Protein AF-A0A3M1KGZ6-F1 (afdb_monomer)

Secondary structure (DSSP, 8-state):
-PPP-----HHHHHHHHHHHHSSPPPHHHHHHHHHTGGGT---S-----TTS-GGGHHHHHHHHHHTT----S------S-HHHHHHHHHHHHHHHHHHHHHH------------S------

Structure (mmCIF, N/CA/C/O backbone):
data_AF-A0A3M1KGZ6-F1
#
_entry.id   AF-A0A3M1KGZ6-F1
#
loop_
_atom_site.group_PDB
_atom_site.id
_atom_site.type_symbol
_atom_site.label_atom_id
_atom_site.label_alt_id
_atom_site.label_comp_id
_atom_site.label_asym_id
_atom_site.label_entity_id
_atom_site.label_seq_id
_atom_site.pdbx_PDB_ins_code
_atom_site.Cartn_x
_atom_site.Cartn_y
_atom_site.Cartn_z
_atom_site.occupancy
_atom_site.B_iso_or_equiv
_atom_site.auth_seq_id
_atom_site.auth_comp_id
_atom_site.auth_asym_id
_atom_site.auth_atom_id
_atom_site.pdbx_PDB_model_num
ATOM 1 N N . MET A 1 1 ? -15.744 -18.138 19.734 1.00 35.09 1 MET A N 1
ATOM 2 C CA . MET A 1 1 ? -16.641 -16.997 19.457 1.00 35.09 1 MET A CA 1
ATOM 3 C C . MET A 1 1 ? -15.783 -15.848 18.916 1.00 35.09 1 MET A C 1
ATOM 5 O O . MET A 1 1 ? -15.209 -15.105 19.698 1.00 35.09 1 MET A O 1
ATOM 9 N N . ARG A 1 2 ? -15.535 -15.799 17.598 1.00 35.84 2 ARG A N 1
ATOM 10 C CA . ARG A 1 2 ? -14.691 -14.765 16.966 1.00 35.84 2 ARG A CA 1
ATOM 11 C C . ARG A 1 2 ? -15.608 -13.754 16.285 1.00 35.84 2 ARG A C 1
ATOM 13 O O . ARG A 1 2 ? -16.448 -14.145 15.484 1.00 35.84 2 ARG A O 1
ATOM 20 N N . GLN A 1 3 ? -15.491 -12.498 16.708 1.00 35.69 3 GLN A N 1
ATOM 21 C CA . GLN A 1 3 ? -16.301 -11.371 16.256 1.00 35.69 3 GLN A CA 1
ATOM 22 C C . GLN A 1 3 ? -16.216 -11.234 14.733 1.00 35.69 3 GLN A C 1
ATOM 24 O O . GLN A 1 3 ? -15.132 -11.333 14.159 1.00 35.69 3 GLN A O 1
ATOM 29 N N . GLY A 1 4 ? -17.380 -11.057 14.107 1.00 34.00 4 GLY A N 1
ATOM 30 C CA . GLY A 1 4 ? -17.534 -10.942 12.665 1.00 34.00 4 GLY A CA 1
ATOM 31 C C . GLY A 1 4 ? -16.713 -9.795 12.089 1.00 34.00 4 GLY A C 1
ATOM 32 O O . GLY A 1 4 ? -16.560 -8.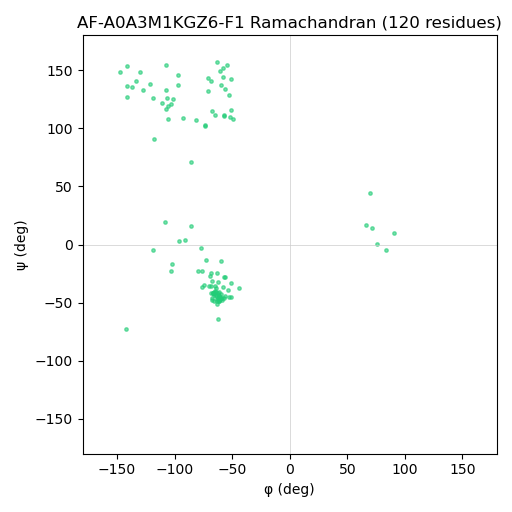743 12.715 1.00 34.00 4 GLY A O 1
ATOM 33 N N . ALA A 1 5 ? -16.192 -10.026 10.885 1.00 44.72 5 ALA A N 1
ATOM 34 C CA . ALA A 1 5 ? -15.592 -9.006 10.047 1.00 44.72 5 ALA A CA 1
ATOM 35 C C . ALA A 1 5 ? -16.558 -7.818 9.963 1.00 44.72 5 ALA A C 1
ATOM 37 O O . ALA A 1 5 ? -17.623 -7.910 9.352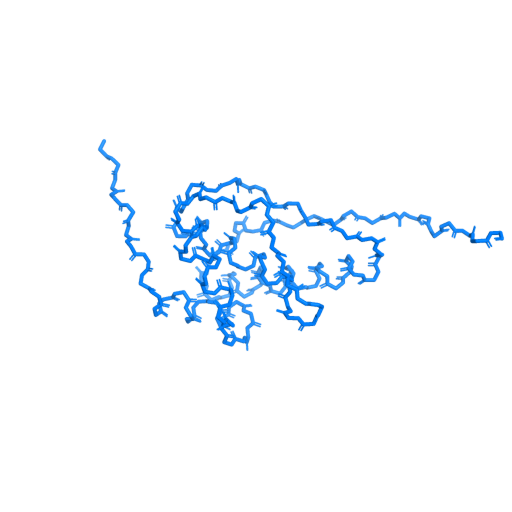 1.00 44.72 5 ALA A O 1
ATOM 38 N N . ARG A 1 6 ? -16.210 -6.709 10.624 1.00 47.56 6 ARG A N 1
ATOM 39 C CA . ARG A 1 6 ? -16.857 -5.425 10.362 1.00 47.56 6 ARG A CA 1
ATOM 40 C C . ARG A 1 6 ? -16.658 -5.169 8.877 1.00 47.56 6 ARG A C 1
ATOM 42 O O . ARG A 1 6 ? -15.520 -4.998 8.451 1.00 47.56 6 ARG A O 1
ATOM 49 N N . GLY A 1 7 ? -17.741 -5.207 8.101 1.00 46.00 7 GLY A N 1
ATOM 50 C CA . GLY A 1 7 ? -17.714 -4.812 6.701 1.00 46.00 7 GLY A CA 1
ATOM 51 C C . GLY A 1 7 ? -17.086 -3.429 6.630 1.00 46.00 7 GLY A C 1
ATOM 52 O O . GLY A 1 7 ? -17.647 -2.469 7.156 1.00 46.00 7 GLY A O 1
ATOM 53 N N . VAL A 1 8 ? -15.873 -3.340 6.086 1.00 53.59 8 VAL A N 1
ATOM 54 C CA . VAL A 1 8 ? -15.186 -2.057 5.996 1.00 53.59 8 VAL A CA 1
ATOM 55 C C . VAL A 1 8 ? -15.885 -1.270 4.908 1.00 53.59 8 VAL A C 1
ATOM 57 O O . VAL A 1 8 ? -15.728 -1.520 3.713 1.00 53.59 8 VAL A O 1
ATOM 60 N N . GLU A 1 9 ? -16.709 -0.333 5.348 1.00 61.16 9 GLU A N 1
ATOM 61 C CA . GLU A 1 9 ? -17.380 0.621 4.493 1.00 61.16 9 GLU A CA 1
ATOM 62 C C . GLU A 1 9 ? -16.358 1.332 3.587 1.00 61.16 9 GLU A C 1
ATOM 64 O O . GLU A 1 9 ? -15.347 1.877 4.033 1.00 61.16 9 GLU A O 1
ATOM 69 N N . GLN A 1 10 ? -16.637 1.337 2.281 1.00 62.62 10 GLN A N 1
ATOM 70 C CA . GLN A 1 10 ? -15.862 2.025 1.238 1.00 62.62 10 GLN A CA 1
ATOM 71 C C . GLN A 1 10 ? -15.420 3.466 1.603 1.00 62.62 10 GLN A C 1
ATOM 73 O O . GLN A 1 10 ? -14.310 3.845 1.215 1.00 62.62 10 GLN A O 1
ATOM 78 N N . PRO A 1 11 ? -16.229 4.283 2.316 1.00 69.81 11 PRO A N 1
ATOM 79 C CA . PRO A 1 11 ? -15.803 5.571 2.868 1.00 69.81 11 PRO A CA 1
ATOM 80 C C . PRO A 1 11 ? -14.513 5.526 3.698 1.00 69.81 11 PRO A C 1
ATOM 82 O O . PRO A 1 11 ? -13.628 6.357 3.486 1.00 69.81 11 PRO A O 1
ATOM 85 N N . THR A 1 12 ? -14.374 4.542 4.589 1.00 90.38 12 THR A N 1
ATOM 86 C CA . THR A 1 12 ? -13.219 4.407 5.489 1.00 90.38 12 THR A CA 1
ATOM 87 C C . THR A 1 12 ? -11.958 4.082 4.701 1.00 90.38 12 THR A C 1
ATOM 89 O O . THR A 1 12 ? -10.948 4.766 4.851 1.00 90.38 12 THR A O 1
ATOM 92 N N . PHE A 1 13 ? -12.043 3.135 3.758 1.00 94.50 13 PHE A N 1
ATOM 93 C CA . PHE A 1 13 ? -10.915 2.806 2.883 1.00 94.50 13 PHE A CA 1
ATOM 94 C C . PHE A 1 13 ? -10.415 4.026 2.104 1.00 94.50 13 PHE A C 1
ATOM 96 O O . PHE A 1 13 ? -9.213 4.260 2.050 1.00 94.50 13 PHE A O 1
ATOM 103 N N . LYS A 1 14 ? -11.313 4.827 1.513 1.00 96.19 14 LYS A N 1
ATOM 104 C CA . LYS A 1 14 ? -10.902 6.007 0.735 1.00 96.19 14 LYS A CA 1
ATOM 105 C C . LYS A 1 14 ? -10.118 7.007 1.573 1.00 96.19 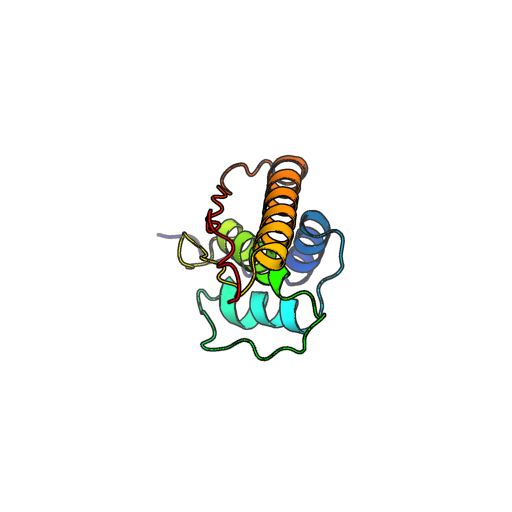14 LYS A C 1
ATOM 107 O O . LYS A 1 14 ? -9.085 7.497 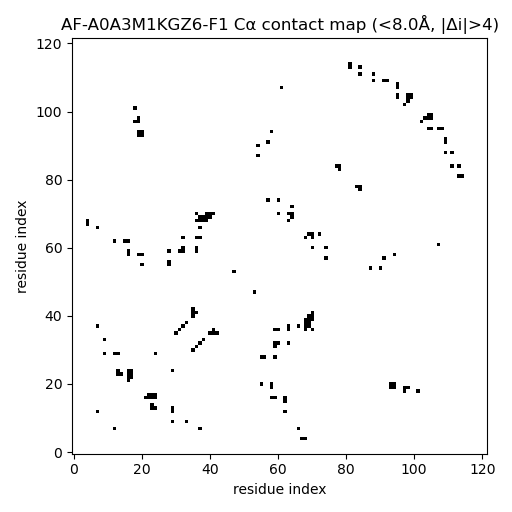1.123 1.00 96.19 14 LYS A O 1
ATOM 112 N N . ARG A 1 15 ? -10.616 7.298 2.776 1.00 96.81 15 ARG A N 1
ATOM 113 C CA . ARG A 1 15 ? -9.967 8.221 3.706 1.00 96.81 15 ARG A CA 1
ATOM 114 C C . ARG A 1 15 ? -8.600 7.692 4.124 1.00 96.81 15 ARG A C 1
ATOM 116 O O . ARG A 1 15 ? -7.612 8.408 4.003 1.00 96.81 15 ARG A O 1
ATOM 123 N N . ASP A 1 16 ? -8.541 6.445 4.577 1.00 97.00 16 ASP A N 1
ATOM 124 C CA . ASP A 1 16 ? -7.315 5.879 5.135 1.00 97.00 16 ASP A CA 1
ATOM 125 C C . ASP A 1 16 ? -6.258 5.657 4.042 1.00 97.00 16 ASP A C 1
ATOM 127 O O . ASP A 1 16 ? -5.079 5.942 4.245 1.00 97.00 16 ASP A O 1
ATOM 131 N N . PHE A 1 17 ? -6.685 5.271 2.836 1.00 97.62 17 PHE A N 1
ATOM 132 C CA . PHE A 1 17 ? -5.826 5.224 1.654 1.00 97.62 17 PHE A CA 1
ATOM 133 C C . PHE A 1 17 ? -5.268 6.603 1.304 1.00 97.62 17 PHE A C 1
ATOM 135 O O . PHE A 1 17 ? -4.073 6.718 1.037 1.00 97.62 17 PHE A O 1
ATOM 142 N N . ALA A 1 18 ? -6.092 7.654 1.328 1.00 97.56 18 ALA A N 1
ATOM 143 C CA . ALA A 1 18 ? -5.626 9.011 1.059 1.00 97.56 18 ALA A CA 1
ATOM 144 C C . ALA A 1 18 ? -4.640 9.507 2.123 1.00 97.56 18 ALA A C 1
ATOM 146 O O . ALA A 1 18 ? -3.668 10.173 1.779 1.00 97.56 18 ALA A O 1
ATOM 147 N N . ILE A 1 19 ? -4.830 9.135 3.390 1.00 97.38 19 ILE A N 1
ATOM 148 C CA . ILE A 1 19 ? -3.879 9.451 4.461 1.00 97.38 19 ILE A CA 1
ATOM 149 C C . ILE A 1 19 ? -2.543 8.730 4.232 1.00 97.38 19 ILE A C 1
ATOM 151 O O . ILE A 1 19 ? -1.487 9.361 4.273 1.00 97.38 19 ILE A O 1
ATOM 155 N N . LEU A 1 20 ? -2.562 7.424 3.941 1.00 96.75 20 LEU A N 1
ATOM 156 C CA . LEU A 1 20 ? -1.330 6.666 3.700 1.00 96.75 20 LEU A CA 1
ATOM 157 C C . LEU A 1 20 ? -0.608 7.116 2.434 1.00 96.75 20 LEU A C 1
ATOM 159 O O . LEU A 1 20 ? 0.614 7.225 2.420 1.00 96.75 20 LEU A O 1
ATOM 163 N N . THR A 1 21 ? -1.346 7.375 1.358 1.00 96.25 21 THR A N 1
ATOM 164 C CA . THR A 1 21 ? -0.742 7.550 0.034 1.00 96.25 21 THR A CA 1
ATOM 165 C C . T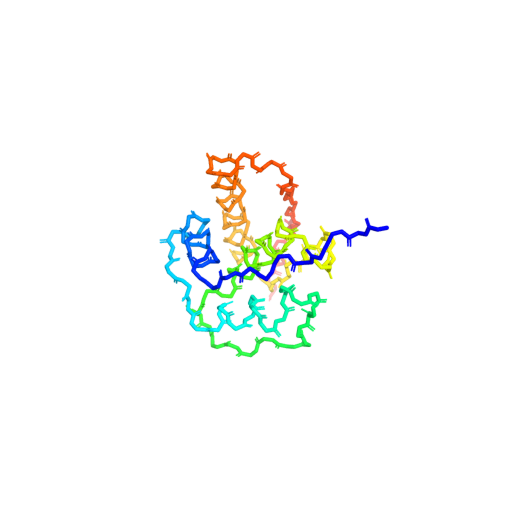HR A 1 21 ? -0.621 9.001 -0.416 1.00 96.25 21 THR A C 1
ATOM 167 O O . THR A 1 21 ? 0.135 9.262 -1.342 1.00 96.25 21 THR A O 1
ATOM 170 N N . GLY A 1 22 ? -1.342 9.935 0.207 1.00 95.50 22 GLY A N 1
ATOM 171 C CA . GLY A 1 22 ? -1.465 11.318 -0.263 1.00 95.50 22 GLY A CA 1
ATOM 172 C C . GLY A 1 22 ? -2.399 11.492 -1.469 1.00 95.50 22 GLY A C 1
ATOM 173 O O . GLY A 1 22 ? -2.581 12.613 -1.940 1.00 95.50 22 GLY A O 1
ATOM 174 N N . HIS A 1 23 ? -3.017 10.416 -1.970 1.00 94.88 23 HIS A N 1
ATOM 175 C CA . HIS A 1 23 ? -3.833 10.429 -3.185 1.00 94.88 23 HIS A CA 1
ATOM 176 C C . HIS A 1 23 ? -5.198 9.771 -2.967 1.00 94.88 23 HIS A C 1
ATOM 178 O O . HIS A 1 23 ? -5.337 8.813 -2.212 1.00 94.88 23 HIS A O 1
ATOM 184 N N . GLN A 1 24 ? -6.225 10.248 -3.671 1.00 96.19 24 GLN A N 1
ATOM 185 C CA . GLN A 1 24 ? -7.514 9.552 -3.700 1.00 96.19 24 GLN A CA 1
ATOM 186 C C . GLN A 1 24 ? -7.381 8.220 -4.448 1.00 96.19 24 GLN A C 1
ATOM 188 O O . GLN A 1 24 ? -6.711 8.174 -5.484 1.00 96.19 24 GLN A O 1
ATOM 193 N N . PRO A 1 25 ? -8.030 7.138 -3.979 1.00 96.25 25 PRO A N 1
ATOM 194 C CA . PRO A 1 25 ? -7.875 5.849 -4.624 1.00 96.25 25 PRO A CA 1
ATOM 195 C C . PRO A 1 25 ? -8.576 5.809 -5.985 1.00 96.25 25 PRO A C 1
ATOM 197 O O . PRO A 1 25 ? -9.764 6.119 -6.121 1.00 96.25 25 PRO A O 1
ATOM 200 N N . MET A 1 26 ? -7.852 5.322 -6.985 1.00 95.56 26 MET A N 1
ATOM 201 C CA . MET A 1 26 ? -8.358 4.981 -8.305 1.00 95.56 26 MET A CA 1
ATOM 202 C C . MET A 1 26 ? -9.393 3.843 -8.232 1.00 95.56 26 MET A C 1
ATOM 204 O O . MET A 1 26 ? -9.366 3.015 -7.313 1.00 95.56 26 MET A O 1
ATOM 208 N N . PRO A 1 27 ? -10.284 3.718 -9.235 1.00 94.50 27 PRO A N 1
ATOM 209 C CA . PRO A 1 27 ? -11.298 2.666 -9.258 1.00 94.50 27 PRO A CA 1
ATOM 210 C C . PRO A 1 27 ? -10.740 1.247 -9.091 1.00 94.50 27 PRO A C 1
ATOM 212 O O . PRO A 1 27 ? -11.338 0.441 -8.382 1.00 94.50 27 PRO A O 1
ATOM 215 N N . TRP A 1 28 ? -9.587 0.936 -9.692 1.00 95.25 28 TRP A N 1
ATOM 216 C CA . TRP A 1 28 ? -8.981 -0.394 -9.582 1.00 95.25 28 TRP A CA 1
ATOM 217 C C . TRP A 1 28 ? -8.468 -0.693 -8.165 1.00 95.25 28 TRP A C 1
ATOM 219 O O . TRP A 1 28 ? -8.627 -1.815 -7.697 1.00 95.25 28 TRP A O 1
ATOM 229 N N . GLN A 1 29 ? -7.946 0.311 -7.452 1.00 97.00 29 GLN A N 1
ATOM 230 C CA . GLN A 1 29 ? -7.456 0.176 -6.074 1.00 97.00 29 GLN A CA 1
ATOM 231 C C . GLN A 1 29 ? -8.613 -0.130 -5.120 1.00 97.00 29 GLN A C 1
ATOM 233 O O . GLN A 1 29 ? -8.522 -1.016 -4.274 1.00 97.00 29 GLN A O 1
ATOM 238 N N . ARG A 1 30 ? -9.751 0.547 -5.319 1.00 96.31 30 ARG A N 1
ATOM 239 C CA . ARG A 1 30 ? -10.991 0.281 -4.575 1.00 96.31 30 ARG A CA 1
ATOM 240 C C . ARG A 1 30 ? -11.542 -1.118 -4.842 1.00 96.31 30 ARG A C 1
ATOM 242 O O . ARG A 1 30 ? -12.018 -1.765 -3.912 1.00 96.31 30 ARG A O 1
ATOM 249 N N . ARG A 1 31 ? -11.492 -1.576 -6.099 1.00 95.12 31 ARG A N 1
ATOM 250 C CA . ARG A 1 31 ? -11.909 -2.939 -6.471 1.00 95.12 31 ARG A CA 1
ATOM 251 C C . ARG A 1 31 ? -10.992 -3.992 -5.858 1.00 95.12 31 ARG A C 1
ATOM 253 O O . ARG A 1 31 ? -11.499 -4.975 -5.333 1.00 95.12 31 ARG A O 1
ATOM 260 N N . LEU A 1 32 ? -9.678 -3.771 -5.885 1.00 97.00 32 LEU A N 1
ATOM 261 C CA . LEU A 1 32 ? -8.706 -4.669 -5.263 1.00 97.00 32 LEU A CA 1
ATOM 262 C C . LEU A 1 32 ? -8.905 -4.755 -3.747 1.00 97.00 32 LEU A C 1
ATOM 264 O O . LEU A 1 32 ? -8.869 -5.845 -3.190 1.00 97.00 32 LEU A O 1
ATOM 268 N N . TYR A 1 33 ? -9.170 -3.631 -3.077 1.00 97.44 33 TYR A N 1
ATOM 269 C CA . TYR A 1 33 ? -9.484 -3.658 -1.652 1.00 97.44 33 TYR A CA 1
ATOM 270 C C . TYR A 1 33 ? -10.767 -4.444 -1.375 1.00 97.44 33 TYR A C 1
ATOM 272 O O . TYR A 1 33 ? -10.733 -5.482 -0.723 1.00 97.44 33 TYR A O 1
ATOM 280 N N . ALA A 1 34 ? -11.902 -3.956 -1.879 1.00 95.50 34 ALA A N 1
ATOM 281 C CA . ALA A 1 34 ? -13.204 -4.430 -1.430 1.00 95.50 34 ALA A CA 1
ATOM 282 C C . ALA A 1 34 ? -13.582 -5.801 -1.991 1.00 95.50 34 ALA A C 1
ATOM 284 O O . ALA A 1 34 ? -14.207 -6.573 -1.282 1.00 95.50 34 ALA A O 1
ATOM 285 N N . GLY A 1 35 ? -13.216 -6.087 -3.242 1.00 93.56 35 GLY A N 1
ATOM 286 C CA . GLY A 1 35 ? -13.600 -7.323 -3.924 1.00 93.56 35 GLY A CA 1
ATOM 287 C C . GLY A 1 35 ? -12.551 -8.428 -3.861 1.00 93.56 35 GLY A C 1
ATOM 288 O O . GLY A 1 35 ? -12.740 -9.449 -4.515 1.00 93.56 35 GLY A O 1
ATOM 289 N N . TRP A 1 36 ? -11.429 -8.220 -3.164 1.00 97.00 36 TRP A N 1
ATOM 290 C CA . TRP A 1 36 ? -10.380 -9.232 -3.019 1.00 97.00 36 TRP A CA 1
ATOM 291 C C . TRP A 1 36 ? -9.779 -9.210 -1.618 1.00 97.00 36 TRP A C 1
ATOM 293 O O . TRP A 1 36 ? -10.060 -10.088 -0.808 1.00 97.00 36 TRP A O 1
ATOM 303 N N . PHE A 1 37 ? -8.986 -8.186 -1.303 1.00 97.19 37 PHE A N 1
ATOM 304 C CA . PHE A 1 37 ? -8.165 -8.180 -0.096 1.00 97.19 37 PHE A CA 1
ATOM 305 C C . PHE A 1 37 ? -8.983 -8.156 1.196 1.00 97.19 37 PHE A C 1
ATOM 307 O O . PHE A 1 37 ? -8.657 -8.896 2.117 1.00 97.19 37 PHE A O 1
ATOM 314 N N . ALA A 1 38 ? -10.061 -7.371 1.262 1.00 95.62 38 ALA A N 1
ATOM 315 C CA . ALA A 1 38 ? -10.965 -7.328 2.414 1.00 95.62 38 ALA A CA 1
ATOM 316 C C . ALA A 1 38 ? -11.680 -8.669 2.659 1.00 95.62 38 ALA A C 1
ATOM 318 O O . ALA A 1 38 ? -12.049 -8.972 3.790 1.00 95.62 38 ALA A O 1
ATOM 319 N N . GLU A 1 39 ? -11.822 -9.489 1.617 1.00 95.56 39 GLU A N 1
ATOM 320 C CA . GLU A 1 39 ? -12.403 -10.832 1.682 1.00 95.56 39 GLU A CA 1
ATOM 321 C C . GLU A 1 39 ? -11.350 -11.926 1.943 1.00 95.56 39 GLU A C 1
ATOM 323 O O . GLU A 1 39 ? -11.673 -13.109 1.916 1.00 95.56 39 GLU A O 1
ATOM 328 N N . GLY A 1 40 ? -10.079 -11.559 2.159 1.00 95.81 40 GLY A N 1
ATOM 329 C CA . GLY A 1 40 ? -8.978 -12.519 2.302 1.00 95.81 40 GLY A CA 1
ATOM 330 C C . GLY A 1 40 ? -8.590 -13.223 0.994 1.00 95.81 40 GLY A C 1
ATOM 331 O O . GLY A 1 40 ? -7.866 -14.214 1.016 1.00 95.81 40 GLY A O 1
ATOM 332 N N . ARG A 1 41 ? -9.052 -12.728 -0.162 1.00 96.69 41 ARG A N 1
ATOM 333 C CA . ARG A 1 41 ? -8.741 -13.289 -1.484 1.00 96.69 41 ARG A CA 1
ATOM 334 C C . ARG A 1 41 ? -7.590 -12.532 -2.136 1.00 96.69 41 ARG A C 1
ATOM 336 O O . ARG A 1 41 ? -7.472 -11.317 -1.993 1.00 96.69 41 ARG A O 1
ATOM 343 N N . ILE A 1 42 ? -6.767 -13.239 -2.905 1.00 96.19 42 ILE A N 1
ATOM 344 C CA . ILE A 1 42 ? -5.667 -12.664 -3.689 1.00 96.19 42 ILE A CA 1
ATOM 345 C C . ILE A 1 42 ? -5.945 -12.964 -5.165 1.00 96.19 42 ILE A C 1
ATOM 347 O O . ILE A 1 42 ? -6.187 -14.125 -5.485 1.00 96.19 42 ILE A O 1
ATOM 351 N N . PRO A 1 43 ? -5.960 -11.956 -6.055 1.00 95.31 43 PRO A N 1
ATOM 352 C CA . PRO A 1 43 ? -6.112 -12.203 -7.482 1.00 95.31 43 PRO A CA 1
ATOM 353 C C . PRO A 1 43 ? -4.856 -12.851 -8.060 1.00 95.31 43 PRO A C 1
ATOM 355 O O . PRO A 1 43 ? -3.744 -12.457 -7.708 1.00 95.31 43 PRO A O 1
ATOM 358 N N . ASP A 1 44 ? -5.043 -13.771 -9.007 1.00 94.06 44 ASP A N 1
ATOM 359 C CA . ASP A 1 44 ? -3.932 -14.408 -9.728 1.00 94.06 44 ASP A CA 1
ATOM 360 C C . ASP A 1 44 ? -3.119 -13.388 -10.540 1.00 94.06 44 ASP A C 1
ATOM 362 O O . ASP A 1 44 ? -1.904 -13.519 -10.685 1.00 94.06 44 ASP A O 1
ATOM 366 N N . ALA A 1 45 ? -3.779 -12.341 -11.049 1.00 92.75 45 ALA A N 1
ATOM 367 C CA . ALA A 1 45 ? -3.141 -11.272 -11.805 1.00 92.75 45 ALA A CA 1
ATOM 368 C C . ALA A 1 45 ? -3.826 -9.912 -11.601 1.00 92.75 45 ALA A C 1
ATOM 370 O O . ALA A 1 45 ? -5.044 -9.806 -11.447 1.00 92.75 45 ALA A O 1
ATOM 371 N N . LEU A 1 46 ? -3.019 -8.851 -11.663 1.00 90.56 46 LEU A N 1
ATOM 372 C CA . LEU A 1 46 ? -3.466 -7.461 -11.738 1.00 90.56 46 LEU A CA 1
ATOM 373 C C . LEU A 1 46 ? -2.987 -6.849 -13.053 1.00 90.56 46 LEU A C 1
ATOM 375 O O . LEU A 1 46 ? -1.886 -6.295 -13.131 1.00 90.56 46 LEU A O 1
ATOM 379 N N . ASP A 1 47 ? -3.826 -6.952 -14.081 1.00 88.31 47 ASP A N 1
ATOM 380 C CA . ASP A 1 47 ? -3.538 -6.368 -15.386 1.00 88.31 47 ASP A CA 1
ATOM 381 C C . ASP A 1 47 ? -3.888 -4.874 -15.396 1.00 88.31 47 ASP A C 1
ATOM 383 O O . ASP A 1 47 ? -5.047 -4.462 -15.322 1.00 88.31 47 ASP A O 1
ATOM 387 N N . LEU A 1 48 ? -2.846 -4.051 -15.381 1.00 87.50 48 LEU A N 1
ATOM 388 C CA . LEU A 1 48 ? -2.924 -2.603 -15.250 1.00 87.50 48 LEU A CA 1
ATOM 389 C C . LEU A 1 48 ? -1.866 -1.983 -16.173 1.00 87.50 48 LEU A C 1
ATOM 391 O O . LEU A 1 48 ? -0.714 -2.425 -16.146 1.00 87.50 48 LEU A O 1
ATOM 395 N N . PRO A 1 49 ? -2.185 -0.925 -16.929 1.00 83.88 49 PRO A N 1
ATOM 396 C CA . PRO A 1 49 ? -1.176 -0.134 -17.622 1.00 83.88 49 PRO A CA 1
ATOM 397 C C . PRO A 1 49 ? -0.074 0.401 -16.693 1.00 83.88 49 PRO A C 1
ATOM 399 O O . PRO A 1 49 ? -0.266 0.598 -15.486 1.00 83.88 49 PRO A O 1
ATOM 402 N N . THR A 1 50 ? 1.108 0.653 -17.256 1.00 81.62 50 THR A N 1
ATOM 403 C CA . THR A 1 50 ? 2.178 1.388 -16.566 1.00 81.62 50 THR A CA 1
ATOM 404 C C . THR A 1 50 ? 1.712 2.797 -16.198 1.00 81.62 50 THR A C 1
ATOM 406 O O . THR A 1 50 ? 0.883 3.383 -16.886 1.00 81.62 50 THR A O 1
ATOM 409 N N . GLY A 1 51 ? 2.237 3.351 -15.104 1.00 79.94 51 GLY A N 1
ATOM 410 C CA . GLY A 1 51 ? 1.884 4.705 -14.653 1.00 79.94 51 GLY A CA 1
ATOM 411 C C . GLY A 1 51 ? 0.604 4.807 -13.814 1.00 79.94 51 GLY A C 1
ATOM 412 O O . GLY A 1 51 ? 0.341 5.863 -13.255 1.00 79.94 51 GLY A O 1
ATOM 413 N N . LEU A 1 52 ? -0.153 3.719 -13.620 1.00 84.56 52 LEU A N 1
ATOM 414 C CA . LEU A 1 52 ? -1.359 3.716 -12.771 1.00 84.56 52 LEU A CA 1
ATOM 415 C C . LEU A 1 52 ? -1.087 3.473 -11.275 1.00 84.56 52 LEU A C 1
ATOM 417 O O . LEU A 1 52 ? -2.001 3.133 -10.526 1.00 84.56 52 LEU A O 1
ATOM 421 N N . GLY A 1 53 ? 0.167 3.616 -10.834 1.00 85.38 53 GLY A N 1
ATOM 422 C CA . GLY A 1 53 ? 0.540 3.527 -9.419 1.00 85.38 53 GLY A CA 1
ATOM 423 C C . GLY A 1 53 ? 0.436 2.122 -8.817 1.00 85.38 53 GLY A C 1
ATOM 424 O O . GLY A 1 53 ? -0.077 1.972 -7.711 1.00 85.38 53 GLY A O 1
ATOM 425 N N . LYS A 1 54 ? 0.908 1.074 -9.509 1.00 91.56 54 LYS A N 1
ATOM 426 C CA . LYS A 1 54 ? 0.828 -0.327 -9.032 1.00 91.56 54 LYS A CA 1
ATOM 427 C C . LYS A 1 54 ? 1.497 -0.563 -7.668 1.00 91.56 54 LYS A C 1
ATOM 429 O O . LYS A 1 54 ? 1.056 -1.426 -6.919 1.00 91.56 54 LYS A O 1
ATOM 434 N N . THR A 1 55 ? 2.504 0.230 -7.309 1.00 93.06 55 THR A N 1
ATOM 435 C CA . THR A 1 55 ? 3.160 0.209 -5.987 1.00 93.06 55 THR A CA 1
ATOM 436 C C . THR A 1 55 ? 2.180 0.423 -4.830 1.00 93.06 55 THR A C 1
ATOM 438 O O . THR A 1 55 ? 2.364 -0.146 -3.758 1.00 93.06 55 THR A O 1
ATOM 441 N N . SER A 1 56 ? 1.073 1.139 -5.060 1.00 94.75 56 SER A N 1
ATOM 442 C CA . SER A 1 56 ? 0.006 1.341 -4.067 1.00 94.75 56 SER A CA 1
ATOM 443 C C . SER A 1 56 ? -0.656 0.049 -3.572 1.00 94.75 56 SER A C 1
ATOM 445 O O . SER A 1 56 ? -1.314 0.076 -2.533 1.00 94.75 56 SER A O 1
ATOM 447 N N . VAL A 1 57 ? -0.451 -1.093 -4.247 1.00 96.50 57 VAL A N 1
ATOM 448 C CA . VAL A 1 57 ? -0.846 -2.418 -3.739 1.00 96.50 57 VAL A CA 1
ATOM 449 C C . VAL A 1 57 ? -0.330 -2.643 -2.314 1.00 96.50 57 VAL A C 1
ATOM 451 O O . VAL A 1 57 ? -1.042 -3.241 -1.512 1.00 96.50 57 VAL A O 1
ATOM 454 N N . MET A 1 58 ? 0.842 -2.099 -1.962 1.00 97.12 58 MET A N 1
ATOM 455 C CA . MET A 1 58 ? 1.385 -2.147 -0.600 1.00 97.12 58 MET A CA 1
ATOM 456 C C . MET A 1 58 ? 0.445 -1.500 0.428 1.00 97.12 58 MET A C 1
ATOM 458 O O . MET A 1 58 ? 0.145 -2.109 1.454 1.00 97.12 58 MET A O 1
ATOM 462 N N . ALA A 1 59 ? -0.071 -0.301 0.135 1.00 97.50 59 ALA A N 1
ATOM 463 C CA . ALA A 1 59 ? -1.004 0.407 1.010 1.00 97.50 59 ALA A CA 1
ATOM 464 C C . ALA A 1 59 ? -2.345 -0.333 1.116 1.00 97.50 59 ALA A C 1
ATOM 466 O O . ALA A 1 59 ? -2.895 -0.471 2.204 1.00 97.50 59 ALA A O 1
ATOM 467 N N . ILE A 1 60 ? -2.855 -0.856 -0.003 1.00 97.56 60 ILE A N 1
ATOM 468 C CA . ILE A 1 60 ? -4.121 -1.605 -0.046 1.00 97.56 60 ILE A CA 1
ATOM 469 C C . ILE A 1 60 ? -4.012 -2.886 0.790 1.00 97.56 60 ILE A C 1
ATOM 471 O O . ILE A 1 60 ? -4.896 -3.170 1.598 1.00 97.56 60 ILE A O 1
ATOM 475 N N . TRP A 1 61 ? -2.922 -3.640 0.618 1.00 97.56 61 TRP A N 1
ATOM 476 C CA . TRP A 1 61 ? -2.635 -4.842 1.399 1.00 97.56 61 TRP A CA 1
ATOM 477 C C . TRP A 1 61 ? -2.523 -4.520 2.891 1.00 97.56 61 TRP A C 1
ATOM 479 O O . TRP A 1 61 ? -3.159 -5.19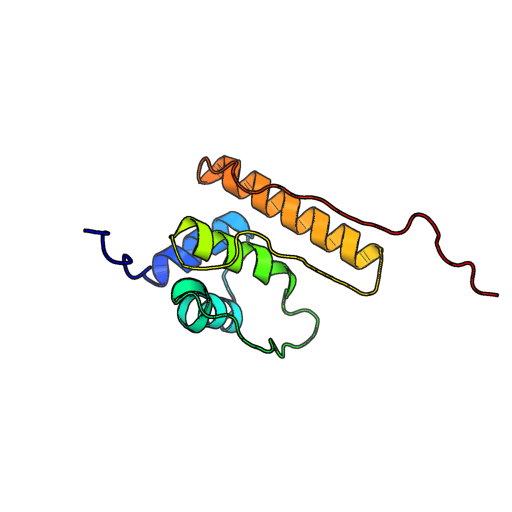0 3.705 1.00 97.56 61 TRP A O 1
ATOM 489 N N . HIS A 1 62 ? -1.778 -3.468 3.246 1.00 97.12 62 HIS A N 1
ATOM 490 C CA . HIS A 1 62 ? -1.604 -3.048 4.634 1.00 97.12 62 HIS A CA 1
ATOM 491 C C . HIS A 1 62 ? -2.941 -2.657 5.279 1.00 97.12 62 HIS A C 1
ATOM 493 O O . HIS A 1 62 ? -3.277 -3.183 6.335 1.00 97.12 62 HIS A O 1
ATOM 499 N N . LEU A 1 63 ? -3.760 -1.839 4.611 1.00 96.56 63 LEU A N 1
ATOM 500 C CA . LEU A 1 63 ? -5.079 -1.444 5.118 1.00 96.56 63 LEU A CA 1
ATOM 501 C C . LEU A 1 63 ? -6.018 -2.637 5.311 1.00 96.56 63 LEU A C 1
ATOM 503 O O . LEU A 1 63 ? -6.739 -2.698 6.304 1.00 96.56 63 LEU A O 1
ATOM 507 N N . ALA A 1 64 ? -6.020 -3.601 4.388 1.00 96.56 64 ALA A N 1
ATOM 508 C CA . ALA A 1 64 ? -6.840 -4.802 4.536 1.00 96.56 64 ALA A CA 1
ATOM 509 C C . ALA A 1 64 ? -6.360 -5.647 5.725 1.00 96.56 64 ALA A C 1
ATOM 511 O O . ALA A 1 64 ? -7.164 -6.126 6.528 1.00 96.56 64 ALA A O 1
ATOM 512 N N . ARG A 1 65 ? -5.039 -5.766 5.891 1.00 95.50 65 ARG A N 1
ATOM 513 C CA . ARG A 1 65 ? -4.407 -6.459 7.016 1.00 95.50 65 ARG A CA 1
ATOM 514 C C . ARG A 1 65 ? -4.720 -5.813 8.362 1.00 95.50 65 ARG A C 1
ATOM 516 O O . ARG A 1 65 ? -5.073 -6.554 9.285 1.00 95.50 65 ARG A O 1
ATOM 523 N N . SER A 1 66 ? -4.617 -4.491 8.466 1.00 93.69 66 SER A N 1
ATOM 524 C CA . SER A 1 66 ? -4.923 -3.729 9.685 1.00 93.69 66 SER A CA 1
ATOM 525 C C . SER A 1 66 ? -6.423 -3.730 9.996 1.00 93.69 66 SER A C 1
ATOM 527 O O . SER A 1 66 ? -6.810 -3.714 11.160 1.00 93.69 66 SER A O 1
ATOM 529 N N . ALA A 1 67 ? -7.277 -3.876 8.977 1.00 93.25 67 ALA A N 1
ATOM 530 C CA . ALA A 1 67 ? -8.711 -4.112 9.148 1.00 93.25 67 ALA A CA 1
ATOM 531 C C . ALA A 1 67 ? -9.077 -5.558 9.551 1.00 93.25 67 ALA A C 1
ATOM 533 O O . ALA A 1 67 ? -10.248 -5.853 9.786 1.00 93.25 67 ALA A O 1
ATOM 534 N N . GLY A 1 68 ? -8.097 -6.462 9.651 1.00 94.06 68 GLY A N 1
ATOM 535 C CA . GLY A 1 68 ? -8.306 -7.837 10.106 1.00 94.06 68 GLY A CA 1
ATOM 536 C C . GLY A 1 68 ? -8.627 -8.851 9.006 1.00 94.06 68 GLY A C 1
ATOM 537 O O . GLY A 1 68 ? -8.956 -9.986 9.345 1.00 94.06 68 GLY A O 1
ATOM 538 N N . ALA A 1 69 ? -8.495 -8.498 7.722 1.00 95.69 69 ALA A N 1
ATOM 539 C CA . ALA A 1 69 ? -8.686 -9.445 6.620 1.00 95.69 69 ALA A CA 1
ATOM 540 C C . ALA A 1 69 ? -7.735 -10.646 6.736 1.00 95.69 69 ALA A C 1
ATOM 542 O O . ALA A 1 69 ? -6.638 -10.500 7.270 1.00 95.69 69 ALA A O 1
ATOM 543 N N . ASP A 1 70 ? -8.100 -11.822 6.229 1.00 96.19 70 ASP A N 1
ATOM 544 C CA . ASP A 1 70 ? -7.242 -13.016 6.282 1.00 96.19 70 ASP A CA 1
ATOM 545 C C . ASP A 1 70 ? -6.250 -13.059 5.108 1.00 96.19 70 ASP A C 1
ATOM 547 O O . ASP A 1 70 ? -6.395 -13.815 4.156 1.00 96.19 70 ASP A O 1
ATOM 551 N N . LEU A 1 71 ? -5.259 -12.166 5.142 1.00 96.50 71 LEU A N 1
ATOM 552 C CA . LEU A 1 71 ? -4.185 -12.097 4.149 1.00 96.50 71 LEU A CA 1
ATOM 553 C C . LEU A 1 71 ? -2.846 -12.587 4.719 1.00 96.50 71 LEU A C 1
ATOM 555 O O . LEU A 1 71 ? -2.602 -12.426 5.925 1.00 96.50 71 LEU A O 1
ATOM 559 N N . PRO A 1 72 ? -1.923 -13.074 3.865 1.00 96.50 72 PRO A N 1
ATOM 560 C CA . PRO A 1 72 ? -0.558 -13.390 4.260 1.00 96.50 72 PRO A CA 1
ATOM 561 C C . PRO A 1 72 ? 0.105 -12.233 5.006 1.00 96.50 72 PRO A C 1
ATOM 563 O O . PRO A 1 72 ? -0.067 -11.065 4.658 1.00 96.50 72 PRO A O 1
ATOM 566 N N . ARG A 1 73 ? 0.911 -12.562 6.023 1.00 94.88 73 ARG A N 1
ATOM 567 C CA . ARG A 1 73 ? 1.595 -11.562 6.866 1.00 94.88 73 ARG A CA 1
ATOM 568 C C . ARG A 1 73 ? 2.755 -10.846 6.179 1.00 94.88 73 ARG A C 1
ATOM 570 O O . ARG A 1 73 ? 3.262 -9.873 6.724 1.00 94.88 73 ARG A O 1
ATOM 577 N N . ARG A 1 74 ? 3.216 -11.345 5.032 1.00 96.25 74 ARG A N 1
ATOM 578 C CA . ARG A 1 74 ? 4.340 -10.782 4.282 1.00 96.25 74 ARG A CA 1
ATOM 579 C C . ARG A 1 74 ? 3.913 -10.540 2.844 1.00 96.25 74 ARG A C 1
ATOM 581 O O . ARG A 1 74 ? 3.353 -11.438 2.221 1.00 96.25 74 ARG A O 1
ATOM 588 N N . LEU A 1 75 ? 4.230 -9.355 2.340 1.00 96.06 75 LEU A N 1
ATOM 589 C CA . LEU A 1 75 ? 4.144 -9.005 0.930 1.00 96.06 75 LEU A CA 1
ATOM 590 C C . LEU A 1 75 ? 5.568 -8.932 0.381 1.00 96.06 75 LEU A C 1
ATOM 592 O O . LEU A 1 75 ? 6.410 -8.230 0.937 1.00 96.06 75 LEU A O 1
ATOM 596 N N . VAL A 1 76 ? 5.836 -9.666 -0.697 1.00 95.88 76 VAL A N 1
ATOM 597 C CA . VAL A 1 76 ? 7.116 -9.617 -1.412 1.00 95.88 76 VAL A CA 1
ATOM 598 C C . VAL A 1 76 ? 6.880 -8.881 -2.724 1.00 95.88 76 VAL A C 1
ATOM 600 O O . VAL A 1 76 ? 6.091 -9.331 -3.550 1.00 95.88 76 VAL A O 1
ATOM 603 N N . TYR A 1 77 ? 7.532 -7.732 -2.897 1.00 94.44 77 TYR A N 1
ATOM 604 C CA . TYR A 1 77 ? 7.402 -6.901 -4.091 1.00 94.44 77 TYR A CA 1
ATOM 605 C C . TYR A 1 77 ? 8.663 -7.037 -4.946 1.00 94.44 77 TYR A C 1
ATOM 607 O O . TYR A 1 77 ? 9.729 -6.560 -4.561 1.00 94.44 77 TYR A O 1
ATOM 615 N N . VAL A 1 78 ? 8.547 -7.725 -6.084 1.00 93.25 78 VAL A N 1
ATOM 616 C CA . VAL A 1 78 ? 9.669 -8.031 -6.986 1.00 93.25 78 VAL A CA 1
ATOM 617 C C . VAL A 1 78 ? 9.556 -7.186 -8.248 1.00 93.25 78 VAL A C 1
ATOM 619 O O . VAL A 1 78 ? 8.487 -7.101 -8.850 1.00 93.25 78 VAL A O 1
ATOM 622 N N . VAL A 1 79 ? 10.664 -6.571 -8.654 1.00 91.56 79 VAL A N 1
ATOM 623 C CA . VAL A 1 79 ? 10.769 -5.760 -9.873 1.00 91.56 79 VAL A CA 1
ATOM 624 C C . VAL A 1 79 ? 12.115 -6.000 -10.556 1.00 91.56 79 VAL A C 1
ATOM 626 O O . VAL A 1 79 ? 13.093 -6.340 -9.899 1.00 91.56 79 VAL A O 1
ATOM 629 N N . ASP A 1 80 ? 12.155 -5.802 -11.875 1.00 90.50 80 ASP A N 1
ATOM 630 C CA . ASP A 1 80 ? 13.300 -6.119 -12.750 1.00 90.50 80 ASP A CA 1
ATOM 631 C C . ASP A 1 80 ? 14.532 -5.221 -12.519 1.00 90.50 80 ASP A C 1
ATOM 633 O O . ASP A 1 80 ? 15.659 -5.604 -12.810 1.00 90.50 80 ASP A O 1
ATOM 637 N N . ARG A 1 81 ? 14.361 -4.002 -11.988 1.00 90.00 81 ARG A N 1
ATOM 638 C CA . ARG A 1 81 ? 15.444 -3.002 -11.996 1.00 90.00 81 ARG A CA 1
ATOM 639 C C . ARG A 1 81 ? 15.631 -2.314 -10.664 1.00 90.00 81 ARG A C 1
ATOM 641 O O . ARG A 1 81 ? 14.665 -1.900 -10.028 1.00 90.00 81 ARG A O 1
ATOM 648 N N . ARG A 1 82 ? 16.898 -2.080 -10.310 1.00 89.62 82 ARG A N 1
ATOM 649 C CA . ARG A 1 82 ? 17.303 -1.420 -9.060 1.00 89.62 82 ARG A CA 1
ATOM 650 C C . ARG A 1 82 ? 16.619 -0.071 -8.838 1.00 89.62 82 ARG A C 1
ATOM 652 O O . ARG A 1 82 ? 16.105 0.147 -7.754 1.00 89.62 82 ARG A O 1
ATOM 659 N N . ALA A 1 83 ? 16.541 0.787 -9.855 1.00 90.88 83 ALA A N 1
ATOM 660 C CA . ALA A 1 83 ? 15.864 2.080 -9.718 1.00 90.88 83 ALA A CA 1
ATOM 661 C C . ALA A 1 83 ? 14.391 1.927 -9.290 1.00 90.88 83 ALA A C 1
ATOM 663 O O . ALA A 1 83 ? 13.898 2.698 -8.476 1.00 90.88 83 ALA A O 1
ATOM 664 N N . VAL A 1 84 ? 13.706 0.889 -9.781 1.00 91.25 84 VAL A N 1
ATOM 665 C CA . VAL A 1 84 ? 12.319 0.593 -9.397 1.00 91.25 84 VAL A CA 1
ATOM 666 C C . VAL A 1 84 ? 12.257 -0.000 -7.984 1.00 91.25 84 VAL A C 1
ATOM 668 O O . VAL A 1 84 ? 11.315 0.288 -7.252 1.00 91.25 84 VAL A O 1
ATOM 671 N N . VAL A 1 85 ? 13.257 -0.795 -7.573 1.00 93.56 85 VAL A N 1
ATOM 672 C CA . VAL A 1 85 ? 13.389 -1.275 -6.182 1.00 93.56 85 VAL A CA 1
ATOM 673 C C . VAL A 1 85 ? 13.539 -0.098 -5.220 1.00 93.56 85 VAL A C 1
ATOM 675 O O . VAL A 1 85 ? 12.872 -0.065 -4.187 1.00 93.56 85 VAL A O 1
ATOM 678 N N . ASP A 1 86 ? 14.400 0.860 -5.560 1.00 93.19 86 ASP A N 1
ATOM 679 C CA . ASP A 1 86 ? 14.658 2.040 -4.738 1.00 93.19 86 ASP A CA 1
ATOM 680 C C . ASP A 1 86 ? 13.372 2.887 -4.613 1.00 93.19 86 ASP A C 1
ATOM 682 O O . ASP A 1 86 ? 12.916 3.131 -3.498 1.00 93.19 86 ASP A O 1
ATOM 686 N N . GLN A 1 87 ? 12.682 3.174 -5.724 1.00 92.38 87 GLN A N 1
ATOM 687 C CA . GLN A 1 87 ? 11.386 3.876 -5.717 1.00 92.38 87 GLN A CA 1
ATOM 688 C C . GLN A 1 87 ? 10.294 3.144 -4.919 1.00 92.38 87 GLN A C 1
ATOM 690 O O . GLN A 1 87 ? 9.524 3.758 -4.182 1.00 92.38 87 GLN A O 1
ATOM 695 N N . ALA A 1 88 ? 10.198 1.819 -5.055 1.00 94.56 88 ALA A N 1
ATOM 696 C CA . ALA A 1 88 ? 9.229 1.027 -4.299 1.00 94.56 88 ALA A CA 1
ATOM 697 C C . ALA A 1 88 ? 9.554 1.005 -2.796 1.00 94.56 88 ALA A C 1
ATOM 699 O O . ALA A 1 88 ? 8.642 0.947 -1.972 1.00 94.56 88 ALA A O 1
ATOM 700 N N . THR A 1 89 ? 10.840 1.072 -2.441 1.00 96.06 89 THR A N 1
ATOM 701 C CA . THR A 1 89 ? 11.291 1.169 -1.048 1.00 96.06 89 THR A CA 1
ATOM 702 C C . THR A 1 89 ? 10.896 2.509 -0.444 1.00 96.06 89 THR A C 1
ATOM 704 O O . THR A 1 89 ? 10.297 2.521 0.627 1.00 96.06 89 THR A O 1
ATOM 707 N N . GLU A 1 90 ? 11.156 3.614 -1.145 1.00 96.12 90 GLU A N 1
ATOM 708 C CA . GLU A 1 90 ? 10.754 4.960 -0.713 1.00 96.12 90 GLU A CA 1
ATOM 709 C C . GLU A 1 90 ? 9.240 5.038 -0.468 1.00 96.12 90 GLU A C 1
ATOM 711 O O . GLU A 1 90 ? 8.789 5.539 0.563 1.00 96.12 90 GL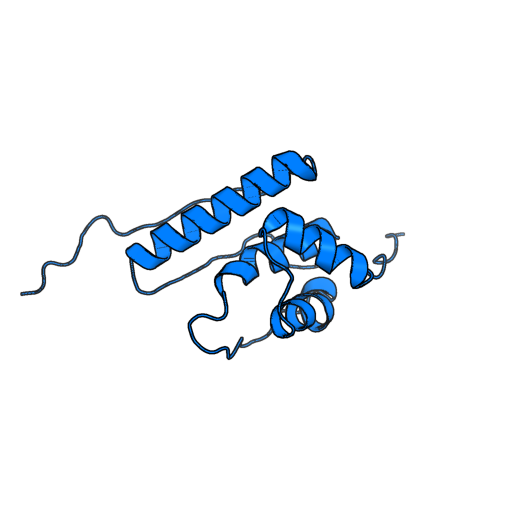U A O 1
ATOM 716 N N . GLU A 1 91 ? 8.444 4.466 -1.375 1.00 96.25 91 GLU A N 1
ATOM 717 C CA . GLU A 1 91 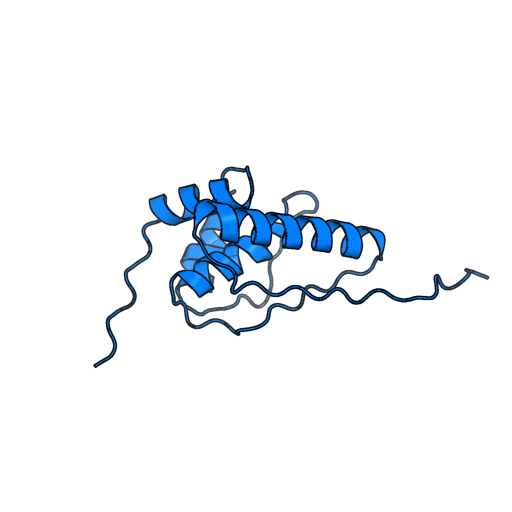? 6.990 4.414 -1.222 1.00 96.25 91 GLU A CA 1
ATOM 718 C C . GLU A 1 91 ? 6.563 3.577 -0.005 1.00 96.25 91 GLU A C 1
ATOM 720 O O . GLU A 1 91 ? 5.699 3.999 0.767 1.00 96.25 91 GLU A O 1
ATOM 725 N N . ALA A 1 92 ? 7.185 2.415 0.220 1.00 96.88 92 ALA A N 1
ATOM 726 C CA . ALA A 1 92 ? 6.909 1.591 1.395 1.00 96.88 92 ALA A CA 1
ATOM 727 C C . ALA A 1 92 ? 7.250 2.326 2.704 1.00 96.88 92 ALA A C 1
ATOM 729 O O . ALA A 1 92 ? 6.475 2.285 3.663 1.00 96.88 92 ALA A O 1
ATOM 730 N N . GLU A 1 93 ? 8.392 3.015 2.753 1.00 97.56 93 GLU A N 1
ATOM 731 C CA . GLU A 1 93 ? 8.830 3.781 3.923 1.00 97.56 93 GLU A CA 1
ATOM 732 C C . GLU A 1 93 ? 7.894 4.947 4.222 1.00 97.56 93 GLU A C 1
ATOM 734 O O . GLU A 1 93 ? 7.542 5.168 5.384 1.00 97.56 93 GLU A O 1
ATOM 739 N N . ARG A 1 94 ? 7.425 5.633 3.178 1.00 97.25 94 ARG A N 1
ATOM 740 C CA . ARG A 1 94 ? 6.422 6.692 3.286 1.00 97.25 94 ARG A CA 1
ATOM 741 C C . ARG A 1 94 ? 5.104 6.165 3.848 1.00 97.25 94 ARG A C 1
ATOM 743 O O . ARG A 1 94 ? 4.548 6.772 4.762 1.00 97.25 94 ARG A O 1
ATOM 750 N N . ILE A 1 95 ? 4.633 5.012 3.360 1.00 97.19 95 ILE A N 1
ATOM 751 C CA . ILE A 1 95 ? 3.439 4.343 3.897 1.00 97.19 95 ILE A CA 1
ATOM 752 C C . ILE A 1 95 ? 3.632 4.016 5.381 1.00 97.19 95 ILE A C 1
ATOM 754 O O . ILE A 1 95 ? 2.743 4.317 6.173 1.00 97.19 95 ILE A O 1
ATOM 758 N N . ARG A 1 96 ? 4.780 3.452 5.783 1.00 97.44 96 ARG A N 1
ATOM 759 C CA . ARG A 1 96 ? 5.077 3.148 7.196 1.00 97.44 96 ARG A CA 1
ATOM 760 C C . ARG A 1 96 ? 5.065 4.401 8.065 1.00 97.44 96 ARG A C 1
ATOM 762 O O . ARG A 1 96 ? 4.477 4.383 9.141 1.00 97.44 96 ARG A O 1
ATOM 769 N N . GLU A 1 97 ? 5.703 5.478 7.619 1.00 97.94 97 GLU A N 1
ATOM 770 C CA . GLU A 1 97 ? 5.742 6.725 8.385 1.00 97.94 97 GLU A CA 1
ATOM 771 C C . GLU A 1 97 ? 4.340 7.319 8.546 1.00 97.94 97 GLU A C 1
ATOM 773 O O . GLU A 1 97 ? 3.938 7.688 9.649 1.00 97.94 97 GLU A O 1
ATOM 778 N N . HIS A 1 98 ? 3.544 7.337 7.474 1.00 97.94 98 HIS A N 1
ATOM 779 C CA . HIS A 1 98 ? 2.156 7.785 7.553 1.00 97.94 98 HIS A CA 1
ATOM 780 C C . HIS A 1 98 ? 1.318 6.865 8.448 1.00 97.94 98 HIS A C 1
ATOM 782 O O . HIS A 1 98 ? 0.482 7.357 9.208 1.00 97.94 98 HIS A O 1
ATOM 788 N N . ALA A 1 99 ? 1.567 5.552 8.408 1.00 96.69 99 ALA A N 1
ATOM 789 C CA . ALA A 1 99 ? 0.876 4.583 9.245 1.00 96.69 99 ALA A CA 1
ATOM 790 C C . ALA A 1 99 ? 1.124 4.842 10.735 1.00 96.69 99 ALA A C 1
ATOM 792 O O . ALA A 1 99 ? 0.186 4.980 11.527 1.00 96.69 99 ALA A O 1
ATOM 793 N N . ARG A 1 100 ? 2.394 5.032 11.090 1.00 97.06 100 ARG A N 1
ATOM 794 C CA . ARG A 1 100 ? 2.827 5.374 12.441 1.00 97.06 100 ARG A CA 1
ATOM 795 C C . ARG A 1 100 ? 2.244 6.707 12.900 1.00 97.06 100 ARG A C 1
ATOM 797 O O . ARG A 1 100 ? 1.690 6.790 13.992 1.00 97.06 100 ARG A O 1
ATOM 804 N N . LYS A 1 101 ? 2.348 7.746 12.071 1.00 97.44 101 LYS A N 1
ATOM 805 C CA . LYS A 1 101 ? 1.941 9.112 12.420 1.00 97.44 101 LYS A CA 1
ATOM 806 C C . LYS A 1 101 ? 0.430 9.270 12.574 1.00 97.44 101 LYS A C 1
ATOM 808 O O . LYS A 1 101 ? -0.013 9.974 13.476 1.00 97.44 101 LYS A O 1
ATOM 813 N N . HIS A 1 102 ? -0.354 8.664 11.684 1.00 96.69 102 HIS A N 1
ATOM 814 C CA . HIS A 1 102 ? -1.796 8.915 11.604 1.00 96.69 102 HIS A CA 1
ATOM 815 C C . HIS A 1 102 ? -2.659 7.811 12.216 1.00 96.69 102 HIS A C 1
ATOM 817 O O . HIS A 1 102 ? -3.788 8.095 12.613 1.00 96.69 102 HIS A O 1
ATOM 823 N N . PHE A 1 103 ? -2.144 6.584 12.326 1.00 94.62 103 PHE A N 1
ATOM 824 C CA . PHE A 1 103 ? -2.875 5.453 12.909 1.00 94.62 103 PHE A CA 1
ATOM 825 C C . PHE A 1 103 ? -2.195 4.866 14.151 1.00 94.62 103 PHE A C 1
ATOM 827 O O . PHE A 1 103 ? -2.760 3.974 14.778 1.00 94.62 103 PHE A O 1
ATOM 834 N N . GLY A 1 104 ? -1.001 5.343 14.525 1.00 94.38 104 GLY A N 1
ATOM 835 C CA . GLY A 1 104 ? -0.225 4.755 15.620 1.00 94.38 104 GLY A CA 1
ATOM 836 C C . GLY A 1 104 ? 0.273 3.337 15.316 1.00 94.38 104 GLY A C 1
ATOM 837 O O . GLY A 1 104 ? 0.636 2.612 16.240 1.00 94.38 104 GLY A O 1
ATOM 838 N N . ASP A 1 105 ? 0.269 2.925 14.044 1.00 92.81 105 ASP A N 1
ATOM 839 C CA . ASP A 1 105 ? 0.635 1.575 13.614 1.00 92.81 105 ASP A CA 1
ATOM 840 C C . ASP A 1 105 ? 2.125 1.507 13.241 1.00 92.81 105 ASP A C 1
ATOM 842 O O . ASP A 1 105 ? 2.550 2.044 12.219 1.00 92.81 105 ASP A O 1
ATOM 846 N N . ASP A 1 106 ? 2.924 0.829 14.070 1.00 92.88 106 ASP A N 1
ATOM 847 C CA . ASP A 1 106 ? 4.350 0.550 13.824 1.00 92.88 106 ASP A CA 1
ATOM 848 C C . ASP A 1 106 ? 4.612 -0.937 13.486 1.00 92.88 106 ASP A C 1
ATOM 850 O O . ASP A 1 106 ? 5.728 -1.461 13.601 1.00 92.88 106 ASP A O 1
ATOM 854 N N . SER A 1 107 ? 3.570 -1.668 13.078 1.00 90.38 107 SER A N 1
ATOM 855 C CA . SER A 1 107 ? 3.678 -3.088 12.726 1.00 90.38 107 SER A CA 1
ATOM 856 C C . SER A 1 107 ? 4.325 -3.321 11.357 1.00 90.38 107 SER A C 1
ATOM 858 O O . SER A 1 107 ? 4.890 -4.393 11.119 1.00 90.38 107 SER A O 1
ATOM 860 N N . LEU A 1 108 ? 4.292 -2.324 10.463 1.00 93.06 108 LEU A N 1
ATOM 861 C CA . LEU A 1 108 ? 4.815 -2.448 9.105 1.00 93.06 108 LEU A CA 1
ATOM 862 C C . LEU A 1 108 ? 6.351 -2.438 9.100 1.00 93.06 108 LEU A C 1
ATOM 864 O O . LEU A 1 108 ? 6.999 -1.396 9.201 1.00 93.06 108 LEU A O 1
ATOM 868 N N . LYS A 1 109 ? 6.950 -3.624 8.962 1.00 95.31 109 LYS A N 1
ATOM 869 C CA . LYS A 1 109 ? 8.402 -3.797 8.821 1.00 95.31 109 LYS A CA 1
ATOM 870 C C . LYS A 1 109 ? 8.787 -3.926 7.348 1.00 95.31 109 LYS A C 1
ATOM 872 O O . LYS A 1 109 ? 8.123 -4.625 6.588 1.00 95.31 109 LYS A O 1
ATOM 877 N N . ILE A 1 110 ? 9.873 -3.255 6.964 1.00 96.31 110 ILE A N 1
ATOM 878 C CA . ILE A 1 110 ? 10.348 -3.151 5.578 1.00 96.31 110 ILE A CA 1
ATOM 879 C C . ILE A 1 110 ? 11.763 -3.715 5.508 1.00 96.31 110 ILE A C 1
ATOM 881 O O . ILE A 1 110 ? 12.586 -3.477 6.392 1.00 96.31 110 ILE A O 1
ATOM 885 N N . SER A 1 111 ? 12.046 -4.485 4.465 1.00 95.75 111 SER A N 1
ATOM 886 C CA . SER A 1 111 ? 13.387 -4.973 4.155 1.00 95.75 111 SER A CA 1
ATOM 887 C C . SER A 1 111 ? 13.577 -4.944 2.648 1.00 95.75 111 SER A C 1
ATOM 889 O O . SER A 1 111 ? 12.764 -5.504 1.916 1.00 95.75 111 SER A O 1
ATOM 891 N N . THR A 1 112 ? 14.654 -4.302 2.202 1.00 95.25 112 THR A N 1
ATOM 892 C CA . THR A 1 112 ? 14.953 -4.123 0.780 1.00 95.25 112 THR A CA 1
ATOM 893 C C . THR A 1 112 ? 16.172 -4.942 0.396 1.00 95.25 112 THR A C 1
ATOM 895 O O . THR A 1 112 ? 17.260 -4.742 0.937 1.00 95.25 112 THR A O 1
ATOM 898 N N . LEU A 1 113 ? 15.996 -5.839 -0.573 1.00 90.75 113 LEU A N 1
ATOM 899 C CA . LEU A 1 113 ? 17.085 -6.579 -1.197 1.00 90.75 113 LEU A CA 1
ATOM 900 C C . LEU A 1 113 ? 17.407 -5.950 -2.554 1.00 90.75 113 LEU A C 1
ATOM 902 O O . LEU A 1 113 ? 16.534 -5.819 -3.408 1.00 90.75 113 LEU A O 1
ATOM 906 N N . ARG A 1 114 ? 18.671 -5.579 -2.755 1.00 84.19 114 ARG A N 1
ATOM 907 C CA . ARG A 1 114 ? 19.190 -5.054 -4.023 1.00 84.19 114 ARG A CA 1
ATOM 908 C C . ARG A 1 114 ? 20.541 -5.687 -4.327 1.00 84.19 114 ARG A C 1
ATOM 910 O O . ARG A 1 114 ? 21.376 -5.815 -3.431 1.00 84.19 114 ARG A O 1
ATOM 917 N N . GLY A 1 115 ? 20.736 -6.104 -5.578 1.00 74.38 115 GLY A N 1
ATOM 918 C CA . GLY A 1 115 ? 22.003 -6.665 -6.047 1.00 74.38 115 GLY A CA 1
ATOM 919 C C . GLY A 1 115 ? 23.149 -5.663 -5.879 1.00 74.38 115 GLY A C 1
ATOM 920 O O . GLY A 1 115 ? 22.982 -4.471 -6.141 1.00 74.38 115 GLY A O 1
ATOM 921 N N . ARG A 1 116 ? 24.307 -6.142 -5.405 1.00 63.09 116 ARG A N 1
ATOM 922 C CA . ARG A 1 116 ? 25.518 -5.325 -5.193 1.00 63.09 116 ARG A CA 1
ATOM 923 C C . ARG A 1 116 ? 26.300 -5.083 -6.494 1.00 63.09 116 ARG A C 1
ATOM 925 O O . ARG A 1 116 ? 27.035 -4.108 -6.568 1.00 63.09 116 ARG A O 1
ATOM 932 N N . HIS A 1 117 ? 26.120 -5.939 -7.499 1.00 53.56 117 HIS A N 1
ATOM 933 C CA . HIS A 1 117 ? 26.779 -5.834 -8.798 1.00 53.56 117 HIS A CA 1
ATOM 934 C C . HIS A 1 117 ? 25.764 -5.340 -9.828 1.00 53.56 117 HIS A C 1
ATOM 936 O O . HIS A 1 117 ? 24.720 -5.955 -10.033 1.00 53.56 117 HIS A O 1
ATOM 942 N N . LEU A 1 118 ? 26.056 -4.187 -10.428 1.00 46.12 118 LEU A N 1
ATOM 943 C CA . LEU A 1 118 ? 25.628 -3.933 -11.794 1.00 46.12 118 LEU A CA 1
ATOM 944 C C . LEU A 1 118 ? 26.448 -4.921 -12.617 1.00 46.12 118 LEU A C 1
ATOM 946 O O . LEU A 1 118 ? 27.674 -4.820 -12.596 1.00 46.12 118 LEU A O 1
ATOM 950 N N . ASP A 1 119 ? 25.816 -5.896 -13.261 1.00 45.62 119 ASP A N 1
ATOM 951 C CA . ASP A 1 119 ? 26.517 -6.629 -14.306 1.00 45.62 119 ASP A CA 1
ATOM 952 C C . ASP A 1 119 ? 26.972 -5.589 -15.332 1.00 45.62 119 ASP A C 1
ATOM 954 O O . ASP A 1 119 ? 26.158 -4.915 -15.976 1.00 45.62 119 ASP A O 1
ATOM 958 N N . ASN A 1 120 ? 28.292 -5.392 -15.384 1.00 42.12 120 ASN A N 1
ATOM 959 C CA . ASN A 1 120 ? 28.964 -4.746 -16.494 1.00 42.12 120 ASN A CA 1
ATOM 960 C C . ASN A 1 120 ? 28.476 -5.465 -17.747 1.00 42.12 120 ASN A C 1
ATOM 962 O O . ASN A 1 120 ? 28.700 -6.662 -17.907 1.00 42.12 120 ASN A O 1
ATOM 966 N N . ARG A 1 121 ? 27.779 -4.732 -18.612 1.00 43.06 121 ARG A N 1
ATOM 967 C CA . ARG A 1 121 ? 27.572 -5.180 -19.981 1.00 43.06 121 ARG A CA 1
ATOM 968 C C . ARG A 1 121 ? 28.946 -5.203 -20.646 1.00 43.06 121 ARG A C 1
ATOM 970 O O . ARG A 1 121 ? 29.547 -4.139 -20.794 1.00 43.06 121 ARG A O 1
ATOM 977 N N . GLU A 1 122 ? 29.435 -6.401 -20.954 1.00 38.66 122 GLU A N 1
ATOM 978 C CA . GLU A 1 122 ? 30.319 -6.612 -22.107 1.00 38.66 122 GLU A CA 1
ATOM 979 C C . GLU A 1 122 ? 29.596 -6.212 -23.401 1.00 38.66 122 GLU A C 1
ATOM 981 O O . GLU A 1 122 ? 28.349 -6.370 -23.463 1.00 38.66 122 GLU A O 1
#

Radius of gyration: 15.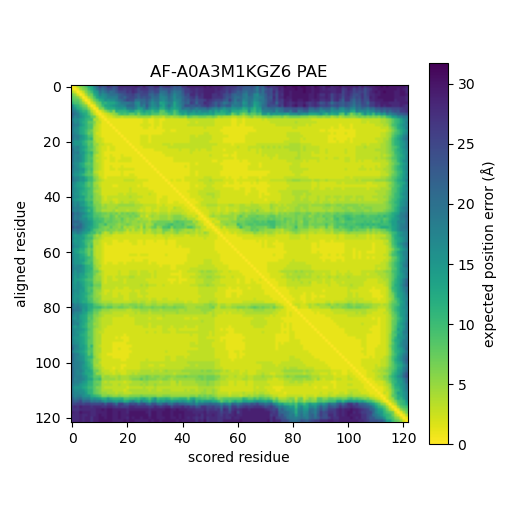69 Å; Cα contacts (8 Å, |Δi|>4): 103; chains: 1; bounding box: 48×28×42 Å

Foldseek 3Di:
DDDDQPQPPLVNCQVQLCLLQVDGDDPLLSCCQNVALLQQHDDPDDDDDPPNPPLSVLVSNVVSVVSPGNYDPDDDDDDDDPVVLVVSQVSLVSSQVSCCPPVVDNSRDDDGDDDPDPPPDD

Mean predicted aligned error: 6.8 Å

pLDDT: mean 87.3, std 17.38, range [34.0, 97.94]

Sequence (122 aa):
MRQGARGVEQPTFKRDFAILTGHQPMPWQRRLYAGWFAEGRIPDALDLPTGLGKTSVMAIWHLARSAGADLPRRLVYVVDRRAVVDQATEEAERIREHARKHFGDDSLKISTLRGRHLDNRE

Solvent-accessible surface area (backbone atoms only — not comparable to full-atom values): 7865 Å² total; per-residue (Å²): 140,78,83,73,81,73,79,78,53,68,71,58,54,42,53,53,46,24,63,40,67,75,41,78,69,53,75,67,56,52,45,46,30,66,78,20,34,52,71,36,41,78,75,96,71,84,93,68,72,86,92,73,54,73,71,51,53,58,59,47,53,48,53,22,47,76,70,64,24,67,57,79,95,70,86,86,89,86,72,98,43,68,72,58,48,51,54,50,46,53,52,51,52,46,34,36,53,35,31,33,74,76,69,70,42,78,80,74,80,85,85,88,88,74,81,89,66,78,81,76,80,127